Protein AF-A0A2B7ZYF7-F1 (afdb_monomer_lite)

Foldseek 3Di:
DVVVVVVVVVLVVVLCVQLVCLCVVCPPVDDPVVSVVVSVVVSVVVVVCVVVVVVVVVVVVVVVVVVVVVVVVVVVD

Structure (mmCIF, N/CA/C/O backbone):
data_AF-A0A2B7ZYF7-F1
#
_entry.id   AF-A0A2B7ZYF7-F1
#
loop_
_atom_site.group_PDB
_atom_site.id
_atom_site.type_symbol
_atom_site.label_atom_id
_atom_site.label_alt_id
_atom_site.label_comp_id
_atom_site.label_asym_id
_atom_site.label_entity_id
_atom_site.label_seq_id
_atom_site.pdbx_PDB_ins_code
_atom_site.Cartn_x
_atom_site.Cartn_y
_atom_site.Cartn_z
_atom_site.occupancy
_atom_site.B_iso_or_equiv
_atom_site.auth_seq_id
_atom_site.auth_comp_id
_atom_site.auth_asym_id
_atom_site.auth_atom_id
_atom_site.pdbx_PDB_model_num
ATOM 1 N N . TRP A 1 1 ? -2.839 6.013 19.102 1.00 56.47 1 TRP A N 1
ATOM 2 C CA . TRP A 1 1 ? -1.611 6.679 18.614 1.00 56.47 1 TRP A CA 1
ATOM 3 C C . TRP A 1 1 ? -0.436 5.728 18.396 1.00 56.47 1 TRP A C 1
ATOM 5 O O . TRP A 1 1 ? 0.182 5.813 17.344 1.00 56.47 1 TRP A O 1
ATOM 15 N N . LEU A 1 2 ? -0.152 4.783 19.307 1.00 58.62 2 LEU A N 1
ATOM 16 C CA . LEU A 1 2 ? 0.935 3.806 19.113 1.00 58.62 2 LEU A CA 1
ATOM 17 C C . LEU A 1 2 ? 0.713 2.876 17.903 1.00 58.62 2 LEU A C 1
ATOM 19 O O . LEU A 1 2 ? 1.643 2.639 17.139 1.00 58.62 2 LEU A O 1
ATOM 23 N N . TRP A 1 3 ? -0.529 2.425 17.699 1.00 62.44 3 TRP A N 1
ATOM 24 C CA . TRP A 1 3 ? -0.911 1.544 16.590 1.00 62.44 3 TRP A CA 1
ATOM 25 C C . TRP A 1 3 ? -0.640 2.179 15.222 1.00 62.44 3 TRP A C 1
ATOM 27 O O . TRP A 1 3 ? 0.115 1.632 14.437 1.00 62.44 3 TRP A O 1
ATOM 37 N N . LEU A 1 4 ? -1.136 3.395 14.981 1.00 62.44 4 LEU A N 1
ATOM 38 C CA . LEU A 1 4 ? -0.971 4.082 13.695 1.00 62.44 4 LEU A CA 1
ATOM 39 C C . LEU A 1 4 ? 0.511 4.290 13.318 1.00 62.44 4 LEU A C 1
ATOM 41 O O . LEU A 1 4 ? 0.877 4.176 12.151 1.00 62.44 4 LEU A O 1
ATOM 45 N N . ARG A 1 5 ? 1.378 4.535 14.313 1.00 68.00 5 ARG A N 1
ATOM 46 C CA . ARG A 1 5 ? 2.829 4.676 14.114 1.00 68.00 5 ARG A CA 1
ATOM 47 C C . ARG A 1 5 ? 3.511 3.336 13.815 1.00 68.00 5 ARG A C 1
ATOM 49 O O . ARG A 1 5 ? 4.384 3.286 12.953 1.00 68.00 5 ARG A O 1
ATOM 56 N N . ALA A 1 6 ? 3.121 2.265 14.509 1.00 66.31 6 ALA A N 1
ATOM 57 C CA . ALA A 1 6 ? 3.666 0.927 14.284 1.00 66.31 6 ALA A CA 1
ATOM 58 C C . ALA A 1 6 ? 3.231 0.370 12.917 1.00 66.31 6 ALA A C 1
ATOM 60 O O . ALA A 1 6 ? 4.078 -0.040 12.127 1.00 66.31 6 ALA A O 1
ATOM 61 N N . THR A 1 7 ? 1.939 0.459 12.588 1.00 73.25 7 THR A N 1
ATOM 62 C CA . THR A 1 7 ? 1.391 -0.002 11.305 1.00 73.25 7 THR A CA 1
ATOM 63 C C . THR A 1 7 ? 1.952 0.805 10.137 1.00 73.25 7 THR A C 1
ATOM 65 O O . THR A 1 7 ? 2.283 0.231 9.104 1.00 73.25 7 THR A O 1
ATOM 68 N N . GLY A 1 8 ? 2.132 2.121 10.305 1.00 76.81 8 GLY A N 1
ATOM 69 C CA . GLY A 1 8 ? 2.726 2.981 9.280 1.00 76.81 8 GLY A CA 1
ATOM 70 C C . GLY A 1 8 ? 4.148 2.561 8.905 1.00 76.81 8 GLY A C 1
ATOM 71 O O . GLY A 1 8 ? 4.459 2.442 7.723 1.00 76.81 8 GLY A O 1
ATOM 72 N N . SER A 1 9 ? 4.994 2.250 9.891 1.00 76.38 9 SER A N 1
ATOM 73 C CA . SER A 1 9 ? 6.357 1.782 9.615 1.00 76.38 9 SER A CA 1
ATOM 74 C C . SER A 1 9 ? 6.369 0.407 8.945 1.00 76.38 9 SER A C 1
ATOM 76 O O . SER A 1 9 ? 7.151 0.188 8.024 1.00 76.38 9 SER A O 1
ATOM 78 N N . THR A 1 10 ? 5.491 -0.509 9.362 1.00 82.88 10 THR A N 1
ATOM 79 C CA . THR A 1 10 ? 5.386 -1.838 8.743 1.00 82.88 10 THR A CA 1
ATOM 80 C C . THR A 1 10 ? 4.898 -1.754 7.298 1.00 82.88 10 THR A C 1
ATOM 82 O O . THR A 1 10 ? 5.412 -2.469 6.442 1.00 82.88 10 THR A O 1
ATOM 85 N N . LEU A 1 11 ? 3.951 -0.861 7.004 1.00 80.62 11 LEU A N 1
ATOM 86 C CA . LEU A 1 11 ? 3.445 -0.640 5.648 1.00 80.62 11 LEU A CA 1
ATOM 87 C C . LEU A 1 11 ? 4.533 -0.102 4.716 1.00 80.62 11 LEU A C 1
ATOM 89 O O . LEU A 1 11 ? 4.672 -0.591 3.597 1.00 80.62 11 LEU A O 1
ATOM 93 N N . VAL A 1 12 ? 5.340 0.852 5.187 1.00 82.75 12 VAL A N 1
ATOM 94 C CA . VAL A 1 12 ? 6.448 1.419 4.402 1.00 82.75 12 VAL A CA 1
ATOM 95 C C . VAL A 1 12 ? 7.527 0.366 4.138 1.00 82.75 12 VAL A C 1
ATOM 97 O O . VAL A 1 12 ? 7.969 0.223 3.000 1.00 82.75 12 VAL A O 1
ATOM 100 N N . SER A 1 13 ? 7.910 -0.422 5.147 1.00 86.50 13 SER A N 1
ATOM 101 C CA . SER A 1 13 ? 8.874 -1.514 4.961 1.00 86.50 13 SER A CA 1
ATOM 102 C C . SER A 1 13 ? 8.355 -2.588 4.001 1.00 86.50 13 SER A C 1
ATOM 104 O O . SER A 1 13 ? 9.100 -3.018 3.126 1.00 86.50 13 SER A O 1
ATOM 106 N N . GLN A 1 14 ? 7.076 -2.969 4.099 1.00 79.88 14 GLN A N 1
ATOM 107 C CA . GLN A 1 14 ? 6.467 -3.918 3.160 1.00 79.88 14 GLN A CA 1
ATOM 108 C C . GLN A 1 14 ? 6.340 -3.359 1.742 1.00 79.88 14 GLN A C 1
ATOM 110 O O . GLN A 1 14 ? 6.412 -4.122 0.781 1.00 79.88 14 GLN A O 1
ATOM 115 N N . CYS A 1 15 ? 6.175 -2.044 1.589 1.00 84.00 15 CYS A N 1
ATOM 116 C CA . CYS A 1 15 ? 6.199 -1.396 0.282 1.00 84.00 15 CYS A CA 1
ATOM 117 C C . CYS A 1 15 ? 7.550 -1.615 -0.396 1.00 84.00 15 CYS A C 1
ATOM 119 O O . CYS A 1 15 ? 7.612 -2.164 -1.490 1.00 84.00 15 CYS A O 1
ATOM 121 N N . ILE A 1 16 ? 8.631 -1.237 0.289 1.00 86.12 16 ILE A N 1
ATOM 122 C CA . ILE A 1 16 ? 9.988 -1.307 -0.258 1.00 86.12 16 ILE A CA 1
ATOM 123 C C . ILE A 1 16 ? 10.381 -2.759 -0.536 1.00 86.12 16 ILE A C 1
ATOM 125 O O . ILE A 1 16 ? 10.910 -3.036 -1.607 1.00 86.12 16 ILE A O 1
ATOM 129 N N . ASP A 1 17 ? 10.073 -3.679 0.380 1.00 88.00 17 ASP A N 1
ATOM 130 C CA . ASP A 1 17 ? 10.313 -5.114 0.205 1.00 88.00 17 ASP A CA 1
ATOM 131 C C . ASP A 1 17 ? 9.600 -5.661 -1.040 1.00 88.00 17 ASP A C 1
ATOM 133 O O . ASP A 1 17 ? 10.240 -6.158 -1.965 1.00 88.00 17 ASP A O 1
ATOM 137 N N . SER A 1 18 ? 8.279 -5.480 -1.125 1.00 84.75 18 SER A N 1
ATOM 138 C CA . SER A 1 18 ? 7.497 -6.011 -2.245 1.00 84.75 18 SER A CA 1
ATOM 139 C C . SER A 1 18 ? 7.857 -5.371 -3.587 1.00 84.75 18 SER A C 1
ATOM 141 O O . SER A 1 18 ? 7.920 -6.084 -4.589 1.00 84.75 18 SER A O 1
ATOM 143 N N . PHE A 1 19 ? 8.157 -4.068 -3.623 1.00 85.62 19 PHE A N 1
ATOM 144 C CA . PHE A 1 19 ? 8.665 -3.409 -4.827 1.00 85.62 19 PHE A CA 1
ATOM 145 C C . PHE A 1 19 ? 10.043 -3.920 -5.222 1.00 85.62 19 PHE A C 1
ATOM 147 O O . PHE A 1 19 ? 10.245 -4.201 -6.400 1.00 85.62 19 PHE A O 1
ATOM 154 N N . ALA A 1 20 ? 10.975 -4.054 -4.275 1.00 87.12 20 ALA A N 1
ATOM 155 C CA . ALA A 1 20 ? 12.314 -4.562 -4.549 1.00 87.12 20 ALA A CA 1
ATOM 156 C C . ALA A 1 20 ? 12.261 -6.000 -5.080 1.00 87.12 20 ALA A C 1
ATOM 158 O O . ALA A 1 20 ? 12.920 -6.301 -6.072 1.00 87.12 20 ALA A O 1
ATOM 159 N N . VAL A 1 21 ? 11.420 -6.860 -4.497 1.00 88.75 21 VAL A N 1
ATOM 160 C CA . VAL A 1 21 ? 11.191 -8.227 -4.985 1.00 88.75 21 VAL A CA 1
ATOM 161 C C . VAL A 1 21 ? 10.598 -8.220 -6.393 1.00 88.75 21 VAL A C 1
ATOM 163 O O . VAL A 1 21 ? 11.105 -8.934 -7.254 1.00 88.75 21 VAL A O 1
ATOM 166 N N . LEU A 1 22 ? 9.570 -7.404 -6.666 1.00 86.81 22 LEU A N 1
ATOM 167 C CA . LEU A 1 22 ? 8.978 -7.313 -8.008 1.00 86.81 22 LEU A CA 1
ATOM 168 C C . LEU A 1 22 ? 10.006 -6.826 -9.032 1.00 86.81 22 LEU A C 1
ATOM 170 O O . LEU A 1 22 ? 10.075 -7.361 -10.137 1.00 86.81 22 LEU A O 1
ATOM 174 N N . PHE A 1 23 ? 10.813 -5.833 -8.648 1.00 83.94 23 PHE A N 1
ATOM 175 C CA . PHE A 1 23 ? 11.868 -5.300 -9.493 1.00 83.94 23 PHE A CA 1
ATOM 176 C C . PHE A 1 23 ? 12.891 -6.380 -9.807 1.00 83.94 23 PHE A C 1
ATOM 178 O O . PHE A 1 23 ? 13.105 -6.656 -10.974 1.00 83.94 23 PHE A O 1
ATOM 185 N N . VAL A 1 24 ? 13.453 -7.048 -8.799 1.00 86.38 24 VAL A N 1
ATOM 186 C CA . VAL A 1 24 ? 14.487 -8.078 -8.982 1.00 86.38 24 VAL A CA 1
ATOM 187 C C . VAL A 1 24 ? 13.959 -9.315 -9.721 1.00 86.38 24 VAL A C 1
ATOM 189 O O . VAL A 1 24 ? 14.655 -9.841 -10.583 1.00 86.38 24 VAL A O 1
ATOM 192 N N . ALA A 1 25 ? 12.742 -9.775 -9.426 1.00 85.69 25 ALA A N 1
ATOM 193 C CA . ALA A 1 25 ? 12.194 -11.011 -9.992 1.00 85.69 25 ALA A CA 1
ATOM 194 C C . ALA A 1 25 ? 11.769 -10.881 -11.462 1.00 85.69 25 ALA A C 1
ATOM 196 O O . ALA A 1 25 ? 11.801 -11.862 -12.202 1.00 85.69 25 ALA A O 1
ATOM 197 N N . PHE A 1 26 ? 11.357 -9.686 -11.884 1.00 83.19 26 PHE A N 1
ATOM 198 C CA . PHE A 1 26 ? 10.784 -9.460 -13.211 1.00 83.19 26 PHE A CA 1
ATOM 199 C C . PHE A 1 26 ? 11.584 -8.469 -14.064 1.00 83.19 26 PHE A C 1
ATOM 201 O O . PHE A 1 26 ? 11.156 -8.129 -15.176 1.00 83.19 26 PHE A O 1
ATOM 208 N N . TYR A 1 27 ? 12.752 -8.030 -13.580 1.00 77.44 27 TYR A N 1
ATOM 209 C CA . TYR A 1 27 ? 13.691 -7.225 -14.353 1.00 77.44 27 TYR A CA 1
ATOM 210 C C . TYR A 1 27 ? 14.070 -7.963 -15.644 1.00 77.44 27 TYR A C 1
ATOM 212 O O . TYR A 1 27 ? 14.657 -9.041 -15.607 1.00 77.44 27 TYR A O 1
ATOM 220 N N . GLY A 1 28 ? 13.702 -7.400 -16.797 1.00 77.56 28 GLY A N 1
ATOM 221 C CA . GLY A 1 28 ? 13.979 -7.981 -18.117 1.00 77.56 28 GLY A CA 1
ATOM 222 C C . GLY A 1 28 ? 12.852 -8.827 -18.723 1.00 77.56 28 GLY A C 1
ATOM 223 O O . GLY A 1 28 ? 12.924 -9.130 -19.909 1.00 77.56 28 GLY A O 1
ATOM 224 N N . THR A 1 29 ? 11.794 -9.160 -17.972 1.00 81.06 29 THR A N 1
ATOM 225 C CA . THR A 1 29 ? 10.585 -9.815 -18.531 1.00 81.06 29 THR A CA 1
ATOM 226 C C . THR A 1 29 ? 9.493 -8.801 -18.868 1.00 81.06 29 THR A C 1
ATOM 228 O O . THR A 1 29 ? 8.819 -8.921 -19.887 1.00 81.06 29 THR A O 1
ATOM 231 N N . TYR A 1 30 ? 9.332 -7.777 -18.029 1.00 80.75 30 TYR A N 1
ATOM 232 C CA . TYR A 1 30 ? 8.354 -6.707 -18.218 1.00 80.75 30 TYR A CA 1
ATOM 233 C C . TYR A 1 30 ? 9.051 -5.349 -18.319 1.00 80.75 30 TYR A C 1
ATOM 235 O O . TYR A 1 30 ? 10.148 -5.154 -17.791 1.00 80.75 30 TYR A O 1
ATOM 243 N N . SER A 1 31 ? 8.392 -4.388 -18.971 1.00 84.12 31 SER A N 1
ATOM 244 C CA . SER A 1 31 ? 8.847 -2.994 -18.981 1.00 84.12 31 SER A CA 1
ATOM 245 C C . SER A 1 31 ? 8.926 -2.447 -17.552 1.00 84.12 31 SER A C 1
ATOM 247 O O . SER A 1 31 ? 8.021 -2.686 -16.748 1.00 84.12 31 SER A O 1
ATOM 249 N N . SER A 1 32 ? 9.934 -1.625 -17.249 1.00 77.81 32 SER A N 1
ATOM 250 C CA . SER A 1 32 ? 10.045 -0.922 -15.962 1.00 77.81 32 SER A CA 1
ATOM 251 C C . SER A 1 32 ? 8.780 -0.119 -15.622 1.00 77.81 32 SER A C 1
ATOM 253 O O . SER A 1 32 ? 8.410 -0.023 -14.454 1.00 77.81 32 SER A O 1
ATOM 255 N N . THR A 1 33 ? 8.065 0.398 -16.631 1.00 83.19 33 THR A N 1
ATOM 256 C CA . THR A 1 33 ? 6.780 1.093 -16.438 1.00 83.19 33 THR A CA 1
ATOM 257 C C . THR A 1 33 ? 5.639 0.151 -16.048 1.00 83.19 33 THR A C 1
ATOM 259 O O . THR A 1 33 ? 4.823 0.513 -15.204 1.00 83.19 33 THR A O 1
ATOM 262 N N . GLN A 1 34 ? 5.591 -1.067 -16.597 1.00 84.81 34 GLN A N 1
ATOM 263 C CA . GLN A 1 34 ? 4.617 -2.090 -16.193 1.00 84.81 34 GLN A CA 1
ATOM 264 C C . GLN A 1 34 ? 4.900 -2.599 -14.782 1.00 84.81 34 GLN A C 1
ATOM 266 O O . GLN A 1 34 ? 3.975 -2.740 -13.989 1.00 84.81 34 GLN A O 1
ATOM 271 N N . LEU A 1 35 ? 6.170 -2.827 -14.454 1.00 84.69 35 LEU A N 1
ATOM 272 C CA . LEU A 1 35 ? 6.602 -3.261 -13.127 1.00 84.69 35 LEU A CA 1
ATOM 273 C C . LEU A 1 35 ? 6.206 -2.252 -12.048 1.00 84.69 35 LEU A C 1
ATOM 275 O O . LEU A 1 35 ? 5.658 -2.621 -11.009 1.00 84.69 35 LEU A O 1
ATOM 279 N N . LEU A 1 36 ? 6.413 -0.966 -12.340 1.00 84.62 36 LEU A N 1
ATOM 280 C CA . LEU A 1 36 ? 5.995 0.122 -11.469 1.00 84.62 36 LEU A CA 1
ATOM 281 C C . LEU A 1 36 ? 4.466 0.178 -11.336 1.00 84.62 36 LEU A C 1
ATOM 283 O O . LEU A 1 36 ? 3.964 0.294 -10.223 1.00 84.62 36 LEU A O 1
ATOM 287 N N . ALA A 1 37 ? 3.722 0.043 -12.438 1.00 88.50 37 ALA A N 1
ATOM 288 C CA . ALA A 1 37 ? 2.261 0.032 -12.407 1.00 88.50 37 ALA A CA 1
ATOM 289 C C . ALA A 1 37 ? 1.714 -1.134 -11.565 1.00 88.50 37 ALA A C 1
ATOM 291 O O . ALA A 1 37 ? 0.879 -0.914 -10.690 1.00 88.50 37 ALA A O 1
ATOM 292 N N . ILE A 1 38 ? 2.234 -2.352 -11.761 1.00 87.44 38 ILE A N 1
ATOM 293 C CA . ILE A 1 38 ? 1.844 -3.536 -10.985 1.00 87.44 38 ILE A CA 1
ATOM 294 C C . ILE A 1 38 ? 2.157 -3.321 -9.505 1.00 87.44 38 ILE A C 1
ATOM 296 O O . ILE A 1 38 ? 1.279 -3.537 -8.670 1.00 87.44 38 ILE A O 1
ATOM 300 N N . GLY A 1 39 ? 3.367 -2.858 -9.177 1.00 87.25 39 GLY A N 1
ATOM 301 C CA . GLY A 1 39 ? 3.771 -2.582 -7.798 1.00 87.25 39 GLY A CA 1
ATOM 302 C C . GLY A 1 39 ? 2.878 -1.539 -7.119 1.00 87.25 39 GLY A C 1
ATOM 303 O O . GLY A 1 39 ? 2.391 -1.776 -6.012 1.00 87.25 39 GLY A O 1
ATOM 304 N N . ILE A 1 40 ? 2.589 -0.422 -7.800 1.00 86.50 40 ILE A N 1
ATOM 305 C CA . ILE A 1 40 ? 1.740 0.657 -7.270 1.00 86.50 40 ILE A CA 1
ATOM 306 C C . ILE A 1 40 ? 0.318 0.143 -7.042 1.00 86.50 40 ILE A C 1
ATOM 308 O O . ILE A 1 40 ? -0.237 0.341 -5.960 1.00 86.50 40 ILE A O 1
ATOM 312 N N . THR A 1 41 ? -0.273 -0.542 -8.024 1.00 88.75 41 THR A N 1
ATOM 313 C CA . THR A 1 41 ? -1.628 -1.089 -7.896 1.00 88.75 41 THR A CA 1
ATOM 314 C C . THR A 1 41 ? -1.712 -2.108 -6.757 1.00 88.75 41 THR A C 1
ATOM 316 O O . THR A 1 41 ? -2.651 -2.047 -5.962 1.00 88.75 41 THR A O 1
ATOM 319 N N . ASN A 1 42 ? -0.722 -2.998 -6.619 1.00 86.31 42 ASN A N 1
ATOM 320 C CA . ASN A 1 42 ? -0.690 -3.984 -5.533 1.00 86.31 42 ASN A CA 1
ATOM 321 C C . ASN A 1 42 ? -0.580 -3.314 -4.157 1.00 86.31 42 ASN A C 1
ATOM 323 O O . ASN A 1 42 ? -1.287 -3.688 -3.218 1.00 86.31 42 ASN A O 1
ATOM 327 N N . TYR A 1 43 ? 0.284 -2.305 -4.045 1.00 85.19 43 TYR A N 1
ATOM 328 C CA . TYR A 1 43 ? 0.493 -1.580 -2.799 1.00 85.19 43 TYR A CA 1
ATOM 329 C C . TYR A 1 43 ? -0.749 -0.789 -2.378 1.00 85.19 43 TYR A C 1
ATOM 331 O O . TYR A 1 43 ? -1.197 -0.921 -1.238 1.00 85.19 43 TYR A O 1
ATOM 339 N N . ILE A 1 44 ? -1.351 -0.026 -3.299 1.00 86.75 44 ILE A N 1
ATOM 340 C CA . ILE A 1 44 ? -2.583 0.735 -3.037 1.00 86.75 44 ILE A CA 1
ATOM 341 C C . ILE A 1 44 ? -3.704 -0.208 -2.604 1.00 86.75 44 ILE A C 1
ATOM 343 O O . ILE A 1 44 ? -4.390 0.074 -1.623 1.00 86.75 44 ILE A O 1
ATOM 347 N N . TYR A 1 45 ? -3.864 -1.345 -3.284 1.00 86.44 45 TYR A N 1
ATOM 348 C CA . TYR A 1 45 ? -4.881 -2.329 -2.930 1.00 86.44 45 TYR A CA 1
ATOM 349 C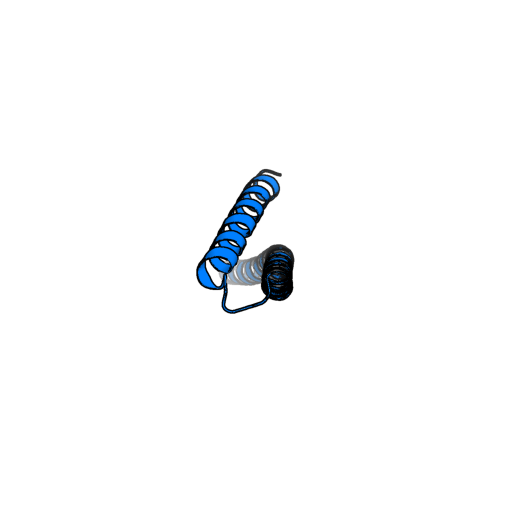 C . TYR A 1 45 ? -4.687 -2.863 -1.503 1.00 86.44 45 TYR A C 1
ATOM 351 O O . TYR A 1 45 ? -5.608 -2.796 -0.688 1.00 86.44 45 TYR A O 1
ATOM 359 N N . LYS A 1 46 ? -3.475 -3.319 -1.157 1.00 82.94 46 LYS A N 1
ATOM 360 C CA . LYS A 1 46 ? -3.158 -3.804 0.200 1.00 82.94 46 LYS A CA 1
ATOM 361 C C . LYS A 1 46 ? -3.353 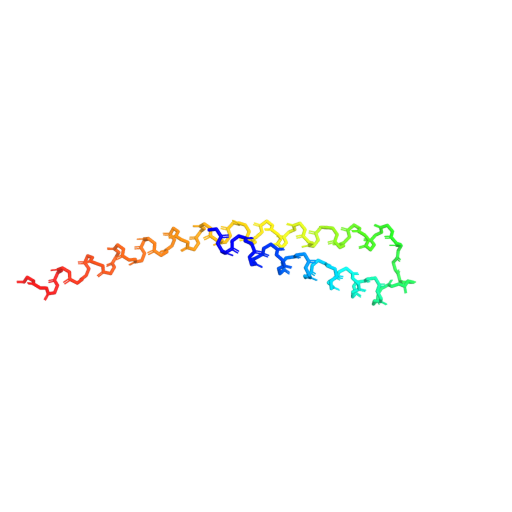-2.724 1.264 1.00 82.94 46 LYS A C 1
ATOM 363 O O . LYS A 1 46 ? -3.875 -3.017 2.339 1.00 82.94 46 LYS A O 1
ATOM 368 N N . PHE A 1 47 ? -2.968 -1.487 0.961 1.00 84.50 47 PHE A N 1
ATOM 369 C CA . PHE A 1 47 ? -3.130 -0.350 1.862 1.00 84.50 47 PHE A CA 1
ATOM 370 C C . PHE A 1 47 ? -4.608 -0.040 2.134 1.00 84.50 47 PHE A C 1
ATOM 372 O O . PHE A 1 47 ? -5.001 0.078 3.293 1.00 84.50 47 PHE A O 1
ATOM 379 N N . PHE A 1 48 ? -5.440 0.029 1.091 1.00 87.31 48 PHE A N 1
ATOM 380 C CA . PHE A 1 48 ? -6.881 0.261 1.237 1.00 87.31 48 PHE A CA 1
ATOM 381 C C . PHE A 1 48 ? -7.568 -0.856 2.016 1.00 87.31 48 PHE A C 1
ATOM 383 O O . PHE A 1 48 ? -8.363 -0.575 2.913 1.00 87.31 48 PHE A O 1
ATOM 390 N N . ILE A 1 49 ? -7.237 -2.114 1.715 1.00 86.75 49 ILE A N 1
ATOM 391 C CA . ILE A 1 49 ? -7.769 -3.258 2.459 1.00 86.75 49 ILE A CA 1
ATOM 392 C C . ILE A 1 49 ? -7.370 -3.163 3.933 1.00 86.75 49 ILE A C 1
ATOM 394 O O . ILE A 1 49 ? -8.238 -3.287 4.789 1.00 86.75 49 ILE A O 1
ATOM 398 N N . ALA A 1 50 ? -6.107 -2.873 4.259 1.00 82.88 50 ALA A N 1
ATOM 399 C CA . ALA A 1 50 ? -5.669 -2.720 5.649 1.00 82.88 50 ALA A CA 1
ATOM 400 C C . ALA A 1 50 ? -6.387 -1.565 6.375 1.00 82.88 50 ALA A C 1
ATOM 402 O O . ALA A 1 50 ? -6.798 -1.704 7.534 1.00 82.88 50 ALA A O 1
ATOM 403 N N . LEU A 1 51 ? -6.578 -0.439 5.682 1.00 83.44 51 LEU A N 1
ATOM 404 C CA . LEU A 1 51 ? -7.275 0.729 6.211 1.00 83.44 51 LEU A CA 1
ATOM 405 C C . LEU A 1 51 ? -8.769 0.464 6.446 1.00 83.44 51 LEU A C 1
ATOM 407 O O . LEU A 1 51 ? -9.312 0.992 7.409 1.00 83.44 51 LEU A O 1
ATOM 411 N N . LEU A 1 52 ? -9.420 -0.366 5.623 1.00 85.62 52 LEU A N 1
ATOM 412 C CA . LEU A 1 52 ? -10.828 -0.755 5.784 1.00 85.62 52 LEU A CA 1
ATOM 413 C C . LEU A 1 52 ? -11.030 -1.880 6.802 1.00 85.62 52 LEU A C 1
ATOM 415 O O . LEU A 1 52 ? -11.983 -1.849 7.579 1.00 85.62 52 LEU A O 1
ATOM 419 N N . LEU A 1 53 ? -10.136 -2.868 6.827 1.00 81.00 53 LEU A N 1
ATOM 420 C CA . LEU A 1 53 ? -10.260 -4.030 7.706 1.00 81.00 53 LEU A CA 1
ATOM 421 C C . LEU A 1 53 ? -10.156 -3.629 9.183 1.00 81.00 53 LEU A C 1
ATOM 423 O O . LEU A 1 53 ? -10.831 -4.207 10.027 1.00 81.00 53 LEU A O 1
ATOM 427 N N . THR A 1 54 ? -9.349 -2.613 9.497 1.00 82.25 54 THR A N 1
ATOM 428 C CA . THR A 1 54 ? -9.151 -2.127 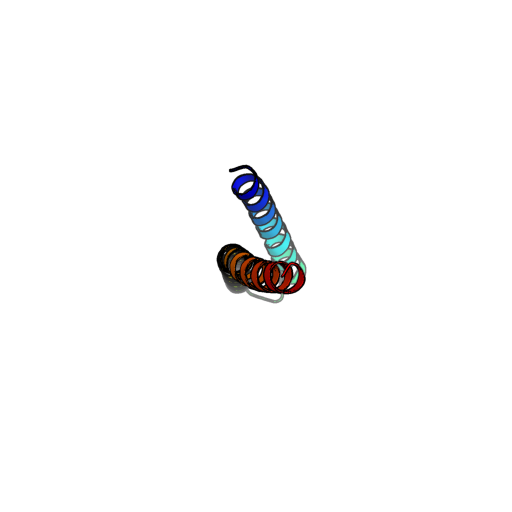10.871 1.00 82.25 54 THR A CA 1
ATOM 429 C C . THR A 1 54 ? -10.437 -1.576 11.516 1.00 82.25 54 THR A C 1
ATOM 431 O O . THR A 1 54 ? -10.816 -2.071 12.579 1.00 82.25 54 THR A O 1
ATOM 434 N N . PRO A 1 55 ? -11.141 -0.581 10.935 1.00 80.38 55 PRO A N 1
ATOM 435 C CA . PRO A 1 55 ? -12.405 -0.101 11.485 1.00 80.38 55 PRO A CA 1
ATOM 436 C C . PRO A 1 55 ? -13.492 -1.175 11.414 1.00 80.38 55 PRO A C 1
ATOM 438 O O . PRO A 1 55 ? -14.284 -1.288 12.346 1.00 80.38 55 PRO A O 1
ATOM 441 N N . LEU A 1 56 ? -13.500 -2.004 10.365 1.00 84.75 56 LEU A N 1
ATOM 442 C CA . LEU A 1 56 ? -14.457 -3.102 10.234 1.00 84.75 56 LEU A CA 1
ATOM 443 C C . LEU A 1 56 ? -14.324 -4.114 11.381 1.00 84.75 56 LEU A C 1
ATOM 445 O O . LEU A 1 56 ? -15.329 -4.525 11.953 1.00 84.75 56 LEU A O 1
ATOM 449 N N . LEU A 1 57 ? -13.096 -4.478 11.755 1.00 83.81 57 LEU A N 1
ATOM 450 C CA . LEU A 1 57 ? -12.831 -5.363 12.890 1.00 83.81 57 LEU A CA 1
ATOM 451 C C . LEU A 1 57 ? -13.273 -4.745 14.215 1.00 83.81 57 LEU A C 1
ATOM 453 O O . LEU A 1 57 ? -13.836 -5.447 15.049 1.00 83.81 57 LEU A O 1
ATOM 457 N N . TYR A 1 58 ? -13.069 -3.440 14.400 1.00 80.19 58 TYR A N 1
ATOM 458 C CA . TYR A 1 58 ? -13.504 -2.749 15.616 1.00 80.19 58 TYR A CA 1
ATOM 459 C C . TYR A 1 58 ? -15.032 -2.739 15.749 1.00 80.19 58 TYR A C 1
ATOM 461 O O . TYR A 1 58 ? -15.575 -3.005 16.819 1.00 80.19 58 TYR A O 1
ATOM 469 N N . ILE A 1 59 ? -15.730 -2.500 14.636 1.00 84.88 59 ILE A N 1
ATOM 470 C CA . ILE A 1 59 ? -17.191 -2.588 1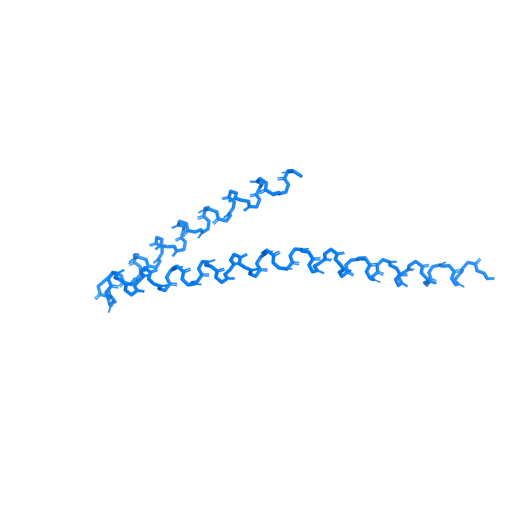4.559 1.00 84.88 59 ILE A CA 1
ATOM 471 C C . ILE A 1 59 ? -17.652 -4.029 14.816 1.00 84.88 59 ILE A C 1
ATOM 473 O O . ILE A 1 59 ? -18.590 -4.251 15.579 1.00 84.88 59 ILE A O 1
ATOM 477 N N . GLY A 1 60 ? -16.974 -5.016 14.227 1.00 87.19 60 GLY A N 1
ATOM 478 C CA . GLY A 1 60 ? -17.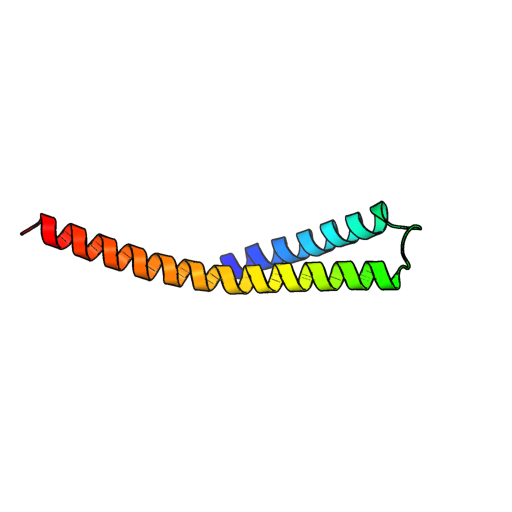245 -6.433 14.459 1.00 87.19 60 GLY A CA 1
ATOM 479 C C . GLY A 1 60 ? -17.107 -6.825 15.932 1.00 87.19 60 GLY A C 1
ATOM 480 O O . GLY A 1 60 ? -18.002 -7.469 16.472 1.00 87.19 60 GLY A O 1
ATOM 481 N N . HIS A 1 61 ? -16.040 -6.385 16.605 1.00 84.12 61 HIS A N 1
ATOM 482 C CA . HIS A 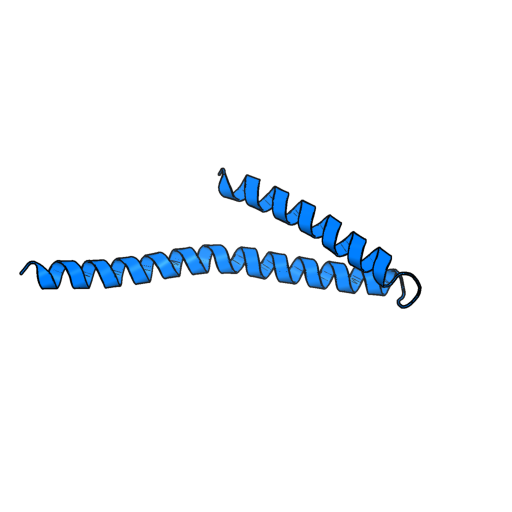1 61 ? -15.880 -6.588 18.046 1.00 84.12 61 HIS A CA 1
ATOM 483 C C . HIS A 1 61 ? -16.993 -5.924 18.851 1.00 84.12 61 HIS A C 1
ATOM 485 O O . HIS A 1 61 ? -17.549 -6.576 19.725 1.00 84.12 61 HIS A O 1
ATOM 491 N N . TYR A 1 62 ? -17.408 -4.706 18.501 1.00 83.62 62 TYR A N 1
ATOM 492 C CA . TYR A 1 62 ? -18.538 -4.057 19.169 1.00 83.62 62 TYR A CA 1
ATOM 493 C C . TYR A 1 62 ? -19.843 -4.868 19.060 1.00 83.62 62 TYR A C 1
ATOM 495 O O . TYR A 1 62 ? -20.576 -5.005 20.040 1.00 83.62 62 TYR A O 1
ATOM 503 N N . PHE A 1 63 ? -20.136 -5.445 17.888 1.00 84.62 63 PHE A N 1
ATOM 504 C CA . PHE A 1 63 ? -21.313 -6.304 17.712 1.00 84.62 63 PHE A CA 1
ATOM 505 C C . PHE A 1 63 ? -21.207 -7.626 18.481 1.00 84.62 63 PHE A C 1
ATOM 507 O O . PHE A 1 63 ? -22.199 -8.072 19.060 1.00 84.62 63 PHE A O 1
ATOM 514 N N . ILE A 1 64 ? -20.025 -8.247 18.492 1.00 83.62 64 ILE A N 1
ATOM 515 C CA . ILE A 1 64 ? -19.786 -9.512 19.199 1.00 83.62 64 ILE A CA 1
ATOM 516 C C . ILE A 1 64 ? -19.851 -9.311 20.717 1.00 83.62 64 ILE A C 1
ATOM 518 O O . ILE A 1 64 ? -20.526 -10.088 21.391 1.00 83.62 64 ILE A O 1
ATOM 522 N N . ASP A 1 65 ? -19.232 -8.255 21.245 1.00 80.56 65 ASP A N 1
ATOM 523 C CA . ASP A 1 65 ? -19.270 -7.924 22.673 1.00 80.56 65 ASP A CA 1
ATOM 524 C C . ASP A 1 65 ? -20.703 -7.653 23.132 1.00 80.56 65 ASP A C 1
ATOM 526 O O . ASP A 1 65 ? -21.140 -8.201 24.141 1.00 80.56 65 ASP A O 1
ATOM 530 N N . LYS A 1 66 ? -21.484 -6.899 22.346 1.00 78.88 66 LYS A N 1
ATOM 531 C CA . LYS A 1 66 ? -22.900 -6.654 22.647 1.00 78.88 66 LYS A CA 1
ATOM 532 C C . LYS A 1 66 ? -23.726 -7.945 22.673 1.00 78.88 66 LYS A C 1
ATOM 534 O O . LYS A 1 66 ? -24.582 -8.104 23.535 1.00 78.88 66 LYS A O 1
ATOM 539 N N . TYR A 1 67 ? -23.471 -8.870 21.748 1.00 79.06 67 TYR A N 1
ATOM 540 C CA . TYR A 1 67 ? -24.173 -10.156 21.705 1.00 79.06 67 TYR A CA 1
ATOM 541 C C . TYR A 1 67 ? -23.793 -11.083 22.874 1.00 79.06 67 TYR A C 1
ATOM 543 O O . TYR A 1 67 ? -24.632 -11.833 23.377 1.00 79.06 67 TYR A O 1
ATOM 551 N N . LEU A 1 68 ? -22.532 -11.048 23.315 1.00 79.06 68 LEU A N 1
ATOM 552 C CA . LEU A 1 68 ? -22.052 -11.838 24.451 1.00 79.06 68 LEU A CA 1
ATOM 553 C C . LEU A 1 68 ? -22.533 -11.280 25.799 1.00 79.06 68 LEU A C 1
ATOM 555 O O . LEU A 1 68 ? -22.853 -12.067 26.693 1.00 79.06 68 LEU A O 1
ATOM 559 N N . ASP A 1 69 ? -22.634 -9.958 25.939 1.00 70.06 69 ASP A N 1
ATOM 560 C CA . ASP A 1 69 ? -23.146 -9.310 27.154 1.00 70.06 69 ASP A CA 1
ATOM 561 C C . ASP A 1 69 ? -24.648 -9.591 27.359 1.00 70.06 69 ASP A C 1
ATOM 563 O O . ASP A 1 69 ? -25.076 -9.951 28.460 1.00 70.06 69 ASP A O 1
ATOM 567 N N . ASP A 1 70 ? -25.433 -9.584 26.272 1.00 62.88 70 ASP A N 1
ATOM 568 C CA . ASP A 1 70 ? -26.848 -9.987 26.291 1.00 62.88 70 ASP A CA 1
ATOM 569 C C . ASP A 1 70 ? -27.035 -11.451 26.726 1.00 62.88 70 ASP A C 1
ATOM 571 O O . ASP A 1 70 ? -27.987 -11.775 27.430 1.00 62.88 70 ASP A O 1
ATOM 575 N N . LYS A 1 71 ? -26.124 -12.368 26.373 1.00 60.44 71 LYS A N 1
ATOM 576 C CA . LYS A 1 71 ? -26.215 -13.766 26.839 1.00 60.44 71 LYS A CA 1
ATOM 577 C C . LYS A 1 71 ? -25.810 -13.949 28.301 1.00 60.44 71 LYS A C 1
ATOM 579 O O . LYS A 1 71 ? -26.391 -14.792 28.984 1.00 60.44 71 LYS A O 1
ATOM 584 N N . ASN A 1 72 ? -24.827 -13.193 28.784 1.00 59.03 72 ASN A N 1
ATOM 585 C CA . ASN A 1 72 ? -24.378 -13.283 30.175 1.00 59.03 72 ASN A CA 1
ATOM 586 C C . ASN A 1 72 ? -25.378 -12.665 31.164 1.00 59.03 72 ASN A C 1
ATOM 588 O O . ASN A 1 72 ? -25.431 -13.101 32.316 1.00 59.03 72 ASN A O 1
ATOM 592 N N . SER A 1 73 ? -26.191 -11.697 30.730 1.00 56.66 73 SER A N 1
ATOM 593 C CA . SER A 1 73 ? -27.275 -11.135 31.546 1.00 56.66 73 SER A CA 1
ATOM 594 C C . SER A 1 73 ? -28.466 -12.095 31.680 1.00 56.66 73 SER A C 1
ATOM 596 O O . SER A 1 73 ? -29.028 -12.212 32.767 1.00 56.66 73 SER A O 1
ATOM 598 N N . ILE A 1 74 ? -28.780 -12.868 30.631 1.00 56.94 74 ILE A N 1
ATOM 599 C CA . ILE A 1 74 ? -29.852 -13.884 30.633 1.00 56.94 74 ILE A CA 1
ATOM 600 C C . ILE A 1 74 ? -29.519 -15.068 31.562 1.00 56.94 74 ILE A C 1
ATOM 602 O O . ILE A 1 74 ? -30.422 -15.669 32.128 1.00 56.94 74 ILE A O 1
ATOM 606 N N . HIS A 1 75 ? -28.239 -15.416 31.748 1.00 52.75 75 HIS A N 1
ATOM 607 C CA . HIS A 1 75 ? -27.843 -16.539 32.615 1.00 52.75 75 HIS A CA 1
ATOM 608 C C . HIS A 1 75 ? -27.742 -16.171 34.109 1.00 52.75 75 HIS A C 1
ATOM 610 O O . HIS A 1 75 ? -27.510 -17.043 34.944 1.00 52.75 75 HIS A O 1
ATOM 616 N N . LYS A 1 76 ? -27.884 -14.883 34.455 1.00 48.69 76 LYS A N 1
ATOM 617 C CA . LYS A 1 76 ? -27.856 -14.385 35.841 1.00 48.69 76 LYS A CA 1
ATOM 618 C C . LYS A 1 76 ? -29.241 -14.048 36.417 1.00 48.69 76 LYS A C 1
ATOM 620 O O . LYS A 1 76 ? -29.291 -13.581 37.554 1.00 48.69 76 LYS A O 1
ATOM 625 N N . ALA A 1 77 ? -30.323 -14.273 35.670 1.00 46.00 77 ALA A N 1
ATOM 626 C CA . ALA A 1 77 ? -31.712 -14.104 36.111 1.00 46.00 77 ALA A CA 1
ATOM 627 C C . ALA A 1 77 ? -32.391 -15.467 36.294 1.00 46.00 77 ALA A C 1
ATOM 629 O O . ALA A 1 77 ? -33.209 -15.580 37.233 1.00 46.00 77 ALA A O 1
#

pLDDT: mean 78.8, std 10.52, range [46.0, 88.75]

Secondary structure (DSSP, 8-state):
-HHHHHHHHHHHHHHHHHHHHHHHHHBTTB-HHHHHHHHHHHHHHHHHHHHHHHHHHHHHHHHHHHHHHHHHHHTT-

Radius of gyration: 20.43 Å; chains: 1; bounding box: 46×23×55 Å

Sequence (77 aa):
WLWLRATGSTLVSQCIDSFAVLFVAFYGTYSSTQLLAIGITNYIYKFFIALLLTPLLYIGHYFIDKYLDDKNSIHKA